Protein AF-A0A7X0AU80-F1 (afdb_monomer)

Structure (mmCIF, N/CA/C/O backbone):
data_AF-A0A7X0AU80-F1
#
_entry.id   AF-A0A7X0AU80-F1
#
loop_
_atom_site.group_PDB
_atom_site.id
_atom_site.type_symbol
_atom_site.label_atom_id
_atom_site.label_alt_id
_atom_site.label_comp_id
_atom_site.label_asym_id
_atom_site.label_entity_id
_atom_site.label_seq_id
_atom_site.pdbx_PDB_ins_code
_atom_site.Cartn_x
_atom_site.Cartn_y
_atom_site.Cartn_z
_atom_site.occupancy
_atom_site.B_iso_or_equiv
_atom_site.auth_seq_id
_atom_site.auth_comp_id
_atom_site.auth_asym_id
_atom_site.auth_atom_id
_atom_site.pdbx_PDB_model_num
ATOM 1 N N . MET A 1 1 ? 2.856 -14.830 -12.569 1.00 40.66 1 MET A N 1
ATOM 2 C CA . MET A 1 1 ? 1.470 -15.160 -12.184 1.00 40.66 1 MET A CA 1
ATOM 3 C C . MET A 1 1 ? 1.274 -14.536 -10.814 1.00 40.66 1 MET A C 1
ATOM 5 O O . MET A 1 1 ? 2.028 -14.898 -9.926 1.00 40.66 1 MET A O 1
ATOM 9 N N . LEU A 1 2 ? 0.437 -13.501 -10.661 1.00 49.84 2 LEU A N 1
ATOM 10 C CA . LEU A 1 2 ? 0.137 -12.968 -9.326 1.00 49.84 2 LEU A CA 1
ATOM 11 C C . LEU A 1 2 ? -0.757 -13.994 -8.636 1.00 49.84 2 LEU A C 1
ATOM 13 O O . LEU A 1 2 ? -1.967 -14.007 -8.844 1.00 49.84 2 LEU A O 1
ATOM 17 N N . GLU A 1 3 ? -0.136 -14.906 -7.902 1.00 53.38 3 GLU A N 1
ATOM 18 C CA . GLU A 1 3 ? -0.840 -15.840 -7.036 1.00 53.38 3 GLU A CA 1
ATOM 19 C C . GLU A 1 3 ? -1.549 -14.979 -5.970 1.00 53.38 3 GLU A C 1
ATOM 21 O O . GLU A 1 3 ? -0.922 -14.202 -5.241 1.00 53.38 3 GLU A O 1
ATOM 26 N N . GLU A 1 4 ? -2.882 -14.987 -6.056 1.00 62.62 4 GLU A N 1
ATOM 27 C CA . GLU A 1 4 ? -3.864 -14.294 -5.211 1.00 62.62 4 GLU A CA 1
ATOM 28 C C . GLU A 1 4 ? -3.724 -12.754 -5.132 1.00 62.62 4 GLU A C 1
ATOM 30 O O . GLU A 1 4 ? -3.042 -12.214 -4.257 1.00 62.62 4 GLU A O 1
ATOM 35 N N . PRO A 1 5 ? -4.403 -11.988 -6.013 1.00 61.41 5 PRO A N 1
ATOM 36 C CA . PRO A 1 5 ? -4.473 -10.526 -5.890 1.00 61.41 5 PRO A CA 1
ATOM 37 C C . PRO A 1 5 ? -5.224 -10.059 -4.629 1.00 61.41 5 PRO A C 1
ATOM 39 O O . PRO A 1 5 ? -4.992 -8.942 -4.169 1.00 61.41 5 PRO A O 1
ATOM 42 N N . ASP A 1 6 ? -6.073 -10.924 -4.061 1.00 67.00 6 ASP A N 1
ATOM 43 C CA . ASP A 1 6 ? -6.813 -10.681 -2.815 1.00 67.00 6 ASP A CA 1
ATOM 44 C C . ASP A 1 6 ? -5.998 -11.032 -1.551 1.00 67.00 6 ASP A C 1
ATOM 46 O O . ASP A 1 6 ? -6.445 -10.808 -0.431 1.00 67.00 6 ASP A O 1
ATOM 50 N N . ALA A 1 7 ? -4.780 -11.564 -1.690 1.00 82.81 7 ALA A N 1
ATOM 51 C CA . ALA A 1 7 ? -3.947 -11.843 -0.529 1.00 82.81 7 ALA A CA 1
ATOM 52 C C . ALA A 1 7 ? -3.355 -10.548 0.046 1.00 82.81 7 ALA A C 1
ATOM 54 O O . ALA A 1 7 ? -2.725 -9.755 -0.663 1.00 82.81 7 ALA A O 1
ATOM 55 N N . TRP A 1 8 ? -3.506 -10.374 1.358 1.00 89.44 8 TRP A N 1
ATOM 56 C CA . TRP A 1 8 ? -2.798 -9.348 2.114 1.00 89.44 8 TRP A CA 1
ATOM 57 C C . TRP A 1 8 ? -1.287 -9.571 2.033 1.00 89.44 8 TRP A C 1
ATOM 59 O O . TRP A 1 8 ? -0.798 -10.664 2.312 1.00 89.44 8 TRP A O 1
ATOM 69 N N . ARG A 1 9 ? -0.538 -8.521 1.687 1.00 90.69 9 ARG A N 1
ATOM 70 C CA . ARG A 1 9 ? 0.931 -8.538 1.650 1.00 90.69 9 ARG A CA 1
ATOM 71 C C . ARG A 1 9 ? 1.512 -7.392 2.457 1.00 90.69 9 ARG A C 1
ATOM 73 O O . ARG A 1 9 ? 1.037 -6.258 2.372 1.00 90.69 9 ARG A O 1
ATOM 80 N N . HIS A 1 10 ? 2.566 -7.653 3.227 1.00 91.25 10 HIS A N 1
ATOM 81 C CA . HIS A 1 10 ? 3.221 -6.591 3.992 1.00 91.25 10 HIS A CA 1
ATOM 82 C C . HIS A 1 10 ? 4.082 -5.714 3.084 1.00 91.25 10 HIS A C 1
ATOM 84 O O . HIS A 1 10 ? 4.723 -6.190 2.147 1.00 91.25 10 HIS A O 1
ATOM 90 N N . GLY A 1 11 ? 4.172 -4.418 3.397 1.00 88.75 11 GLY A N 1
ATOM 91 C CA . GLY A 1 11 ? 4.939 -3.464 2.582 1.00 88.75 11 GLY A CA 1
ATOM 92 C C . GLY A 1 11 ? 6.405 -3.866 2.354 1.00 88.75 11 GLY A C 1
ATOM 93 O O . GLY A 1 11 ? 6.944 -3.643 1.273 1.00 88.75 11 GLY A O 1
ATOM 94 N N . TYR A 1 12 ? 7.047 -4.527 3.326 1.00 87.31 12 TYR A N 1
ATOM 95 C CA . TYR A 1 12 ? 8.423 -5.011 3.163 1.00 87.31 12 TYR A CA 1
ATOM 96 C C . TYR A 1 12 ? 8.534 -6.171 2.163 1.00 87.31 12 TYR A C 1
ATOM 98 O O . TYR A 1 12 ? 9.550 -6.285 1.482 1.00 87.31 12 TYR A O 1
ATOM 106 N N . GLU A 1 13 ? 7.516 -7.028 2.066 1.00 88.12 13 GLU A N 1
ATOM 107 C CA . GLU A 1 13 ? 7.475 -8.111 1.081 1.00 88.12 13 GLU A CA 1
ATOM 108 C C . GLU A 1 13 ? 7.297 -7.526 -0.310 1.00 88.12 13 GLU A C 1
ATOM 110 O O . GLU A 1 13 ? 8.015 -7.907 -1.226 1.00 88.12 13 GLU A O 1
ATOM 115 N N . LEU A 1 14 ? 6.429 -6.520 -0.444 1.00 88.06 14 LEU A N 1
ATOM 116 C CA . LEU A 1 14 ? 6.243 -5.788 -1.693 1.00 88.06 14 LEU A CA 1
ATOM 117 C C . LEU A 1 14 ? 7.539 -5.105 -2.156 1.00 88.06 14 LEU A C 1
ATOM 119 O O . LEU A 1 14 ? 7.846 -5.156 -3.340 1.00 88.06 14 LEU A O 1
ATOM 123 N N . VAL A 1 15 ? 8.345 -4.542 -1.244 1.00 87.62 15 VAL A N 1
ATOM 124 C CA . VAL A 1 15 ? 9.689 -4.0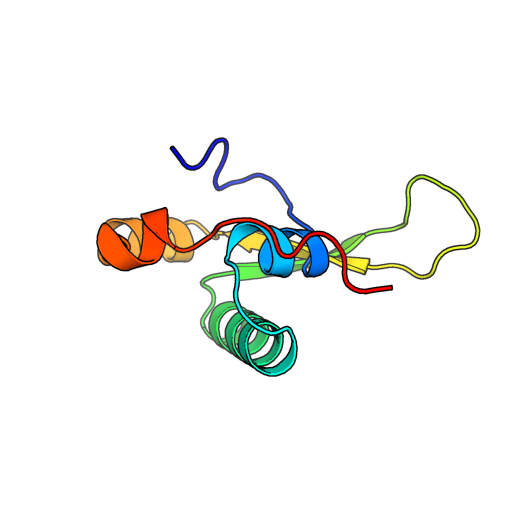17 -1.577 1.00 87.62 15 VAL A CA 1
ATOM 125 C C . VAL A 1 15 ? 10.564 -5.115 -2.176 1.00 87.62 15 VAL A C 1
ATOM 127 O O . VAL A 1 15 ? 11.199 -4.899 -3.207 1.00 87.62 15 VAL A O 1
ATOM 130 N N . ARG A 1 16 ? 10.599 -6.294 -1.541 1.00 85.12 16 ARG A N 1
ATOM 131 C CA . ARG A 1 16 ? 11.424 -7.415 -2.011 1.00 85.12 16 ARG A CA 1
ATOM 132 C C . ARG A 1 16 ? 10.941 -7.967 -3.349 1.00 85.12 16 ARG A C 1
ATOM 134 O O . ARG A 1 16 ? 11.769 -8.227 -4.210 1.00 85.12 16 ARG A O 1
ATOM 141 N N . LEU A 1 17 ? 9.628 -8.117 -3.514 1.00 84.25 17 LEU A N 1
ATOM 142 C CA . LEU A 1 17 ? 9.002 -8.665 -4.718 1.00 84.25 17 LEU A CA 1
ATOM 143 C C . LEU A 1 17 ? 9.081 -7.709 -5.907 1.00 84.25 17 LEU A C 1
ATOM 145 O O . LEU A 1 17 ? 9.254 -8.160 -7.029 1.00 84.25 17 LEU A O 1
ATOM 149 N N . ALA A 1 18 ? 8.944 -6.402 -5.680 1.00 83.31 18 ALA A N 1
ATOM 150 C CA . ALA A 1 18 ? 8.969 -5.411 -6.751 1.00 83.31 18 ALA A CA 1
ATOM 151 C C . ALA A 1 18 ? 10.390 -4.950 -7.118 1.00 83.31 18 ALA A C 1
ATOM 153 O O . ALA A 1 18 ? 10.560 -4.259 -8.119 1.00 83.31 18 ALA A O 1
ATOM 154 N N . GLY A 1 19 ? 11.408 -5.270 -6.310 1.00 83.94 19 GLY A N 1
ATOM 155 C CA . GLY A 1 19 ? 12.796 -4.861 -6.564 1.00 83.94 19 GLY A CA 1
ATOM 156 C C . GLY A 1 19 ? 13.026 -3.342 -6.524 1.00 83.94 19 GLY A C 1
ATOM 157 O O . GLY A 1 19 ? 14.054 -2.853 -6.990 1.00 83.94 19 GLY A O 1
ATOM 158 N N . VAL A 1 20 ? 12.082 -2.570 -5.975 1.00 84.19 20 VAL A N 1
ATOM 159 C CA . VAL A 1 20 ? 12.163 -1.104 -5.890 1.00 84.19 20 VAL A CA 1
ATOM 160 C C . VAL A 1 20 ? 12.565 -0.649 -4.493 1.00 84.19 20 VAL A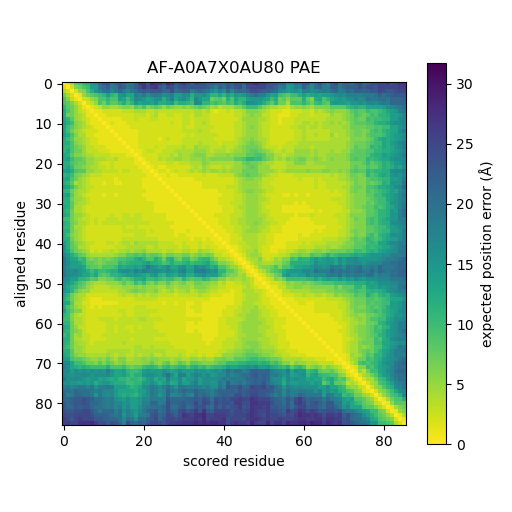 C 1
ATOM 162 O O . VAL A 1 20 ? 12.254 -1.283 -3.489 1.00 84.19 20 VAL A O 1
ATOM 165 N N . LYS A 1 21 ? 13.235 0.503 -4.402 1.00 86.75 21 LYS A N 1
ATOM 166 C CA . LYS A 1 21 ? 13.629 1.082 -3.111 1.00 86.75 21 LYS A CA 1
ATOM 167 C C . LYS A 1 21 ? 12.399 1.423 -2.268 1.00 86.75 21 LYS A C 1
ATOM 169 O O . LYS A 1 21 ? 11.409 1.948 -2.778 1.00 86.75 21 LYS A O 1
ATOM 174 N N . SER A 1 22 ? 12.508 1.237 -0.954 1.00 85.88 22 SER A N 1
ATOM 175 C CA . SER A 1 22 ? 11.462 1.592 0.017 1.00 85.88 22 SER A CA 1
ATOM 176 C C . SER A 1 22 ? 10.988 3.045 -0.119 1.00 85.88 22 SER A C 1
ATOM 178 O O . SER A 1 22 ? 9.787 3.298 -0.131 1.00 85.88 22 SER A O 1
ATOM 180 N N . GLY A 1 23 ? 11.918 3.990 -0.306 1.00 90.19 23 GLY A N 1
ATOM 181 C CA . GLY A 1 23 ? 11.614 5.412 -0.510 1.00 90.19 23 GLY A CA 1
ATOM 182 C C . GLY A 1 23 ? 10.802 5.720 -1.775 1.00 90.19 23 GLY A C 1
ATOM 183 O O . GLY A 1 23 ? 10.235 6.801 -1.880 1.00 90.19 23 GLY A O 1
ATOM 184 N N . THR A 1 24 ? 10.714 4.778 -2.715 1.00 90.44 24 THR A N 1
ATOM 185 C CA . THR A 1 24 ? 9.849 4.864 -3.898 1.00 90.44 24 THR A CA 1
ATOM 186 C C . THR A 1 24 ? 8.553 4.091 -3.684 1.00 90.44 24 THR A C 1
ATOM 188 O O . THR A 1 24 ? 7.484 4.600 -4.008 1.00 90.44 24 THR A O 1
ATOM 191 N N . LEU A 1 25 ? 8.629 2.890 -3.103 1.00 92.31 25 LEU A N 1
ATOM 192 C CA . LEU A 1 25 ? 7.460 2.034 -2.929 1.00 92.31 25 LEU A CA 1
ATOM 193 C C . LEU A 1 25 ? 6.425 2.645 -1.981 1.00 92.31 25 LEU A C 1
ATOM 195 O O . LEU A 1 25 ? 5.255 2.727 -2.337 1.00 92.31 25 LEU A O 1
ATOM 199 N N . TYR A 1 26 ? 6.826 3.086 -0.787 1.00 92.44 26 TYR A N 1
ATOM 200 C CA . TYR A 1 26 ? 5.855 3.532 0.218 1.00 92.44 26 TYR A CA 1
ATOM 201 C C . TYR A 1 26 ? 5.036 4.753 -0.232 1.00 92.44 26 TYR A C 1
ATOM 203 O O . TYR A 1 26 ? 3.814 4.713 -0.094 1.00 92.44 26 TYR A O 1
ATOM 211 N N . PRO A 1 27 ? 5.628 5.796 -0.851 1.00 94.56 27 PRO A N 1
ATOM 212 C CA . PRO A 1 27 ? 4.839 6.878 -1.437 1.00 94.56 27 PRO A CA 1
ATOM 213 C C . PRO A 1 27 ? 3.872 6.419 -2.535 1.00 94.56 27 PRO A C 1
ATOM 215 O O . PRO A 1 27 ? 2.813 7.021 -2.690 1.00 94.56 27 PRO A O 1
ATOM 218 N N . LEU A 1 28 ? 4.211 5.378 -3.303 1.00 92.94 28 LEU A N 1
ATOM 219 C CA . LEU A 1 28 ? 3.306 4.815 -4.308 1.00 92.94 28 LEU A CA 1
ATOM 220 C C . LEU A 1 28 ? 2.144 4.058 -3.662 1.00 92.94 28 LEU A C 1
ATOM 222 O O . LEU A 1 28 ? 1.007 4.278 -4.065 1.00 92.94 28 LEU A O 1
ATOM 226 N N . LEU A 1 29 ? 2.405 3.241 -2.637 1.00 93.81 29 LEU A N 1
ATOM 227 C CA . LEU A 1 29 ? 1.356 2.532 -1.894 1.00 93.81 29 LEU A CA 1
ATOM 228 C C . LEU A 1 29 ? 0.341 3.513 -1.294 1.00 93.81 29 LEU A C 1
ATOM 230 O O . LEU A 1 29 ? -0.855 3.327 -1.481 1.00 93.81 29 LEU A O 1
ATOM 234 N N . ILE A 1 30 ? 0.816 4.605 -0.684 1.00 93.94 30 ILE A N 1
ATOM 235 C CA . ILE A 1 30 ? -0.043 5.670 -0.132 1.00 93.94 30 ILE A CA 1
ATOM 236 C C . ILE A 1 30 ? -0.910 6.314 -1.223 1.00 93.94 30 ILE A C 1
ATOM 238 O O . ILE A 1 30 ? -2.087 6.594 -1.013 1.00 93.94 30 ILE A O 1
ATOM 242 N N . ARG A 1 31 ? -0.346 6.570 -2.410 1.00 95.69 31 ARG A N 1
ATOM 243 C CA . ARG A 1 31 ? -1.102 7.162 -3.526 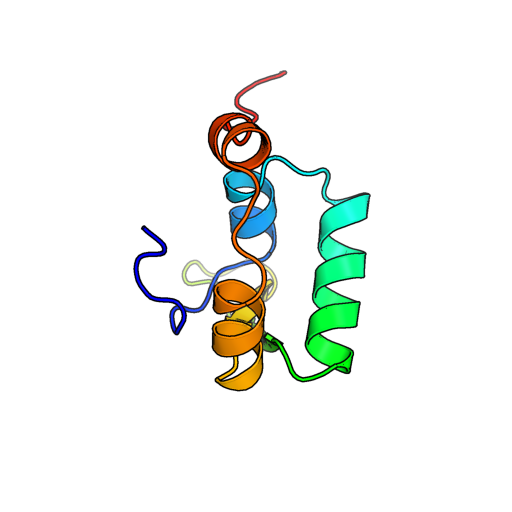1.00 95.69 31 ARG A CA 1
ATOM 244 C C . ARG A 1 31 ? -2.162 6.207 -4.063 1.00 95.69 31 ARG A C 1
ATOM 246 O O . ARG A 1 31 ? -3.275 6.645 -4.321 1.00 95.69 31 ARG A O 1
ATOM 253 N N . LEU A 1 32 ? -1.821 4.931 -4.230 1.00 95.00 32 LEU A N 1
ATOM 254 C CA . LEU A 1 32 ? -2.746 3.912 -4.723 1.00 95.00 32 LEU A CA 1
ATOM 255 C C . LEU A 1 32 ? -3.880 3.647 -3.726 1.00 95.00 32 LEU A C 1
ATOM 257 O O . LEU A 1 32 ? -5.028 3.512 -4.139 1.00 95.00 32 LEU A O 1
ATOM 261 N N . GLU A 1 33 ? -3.580 3.643 -2.427 1.00 95.94 33 GLU A N 1
ATOM 262 C CA . GLU A 1 33 ? -4.587 3.608 -1.361 1.00 95.94 33 GLU A CA 1
ATOM 263 C C . GLU A 1 33 ? -5.503 4.838 -1.431 1.00 95.94 33 GLU A C 1
ATOM 265 O O . GLU A 1 33 ? -6.720 4.700 -1.521 1.00 95.94 33 GLU A O 1
ATOM 270 N N . GLY A 1 34 ? -4.933 6.047 -1.497 1.00 96.62 34 GLY A N 1
ATOM 271 C CA . GLY A 1 34 ? -5.702 7.292 -1.606 1.00 96.62 34 GLY A CA 1
ATOM 272 C C . GLY A 1 34 ? -6.554 7.402 -2.879 1.00 96.62 34 GLY A C 1
ATOM 273 O O . GLY A 1 34 ? -7.497 8.189 -2.920 1.00 96.62 34 GLY A O 1
ATOM 274 N N . GLN A 1 35 ? -6.243 6.613 -3.910 1.00 97.12 35 GLN A N 1
ATOM 275 C CA . GLN A 1 35 ? -7.022 6.491 -5.146 1.00 97.12 35 GLN A CA 1
ATOM 276 C C . GLN A 1 35 ? -8.038 5.334 -5.119 1.00 97.12 35 GLN A C 1
ATOM 278 O O . GLN A 1 35 ? -8.784 5.166 -6.080 1.00 97.12 35 GLN A O 1
ATOM 283 N N . GLY A 1 36 ? -8.090 4.544 -4.043 1.00 96.25 36 GLY A N 1
ATOM 284 C CA . GLY A 1 36 ? -9.009 3.412 -3.899 1.00 96.25 36 GLY A CA 1
ATOM 285 C C . GLY A 1 36 ? -8.582 2.144 -4.646 1.00 96.25 36 GLY A C 1
ATOM 286 O O . GLY A 1 36 ? -9.393 1.234 -4.823 1.00 96.25 36 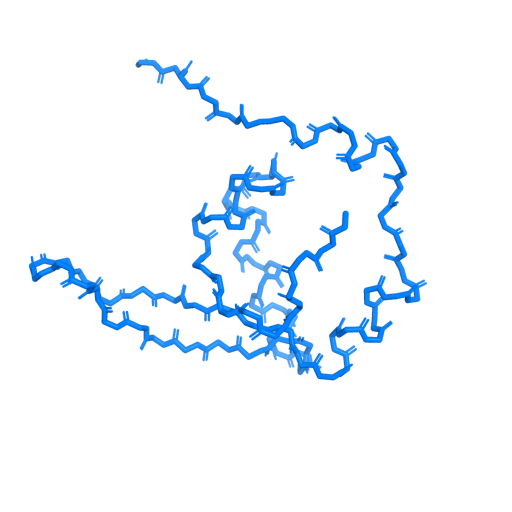GLY A O 1
ATOM 287 N N . TYR A 1 37 ? -7.326 2.056 -5.089 1.00 96.25 37 TYR A N 1
ATOM 288 C CA . TYR A 1 37 ? -6.774 0.862 -5.742 1.00 96.25 37 TYR A CA 1
ATOM 289 C C . TYR A 1 37 ? -6.194 -0.151 -4.749 1.00 96.25 37 TYR A C 1
ATOM 291 O O . TYR A 1 37 ? -6.070 -1.332 -5.072 1.00 96.25 37 TYR A O 1
ATOM 299 N N . LEU A 1 38 ? -5.854 0.298 -3.540 1.00 95.81 38 LEU A N 1
ATOM 300 C CA . LEU A 1 38 ? -5.396 -0.555 -2.449 1.00 95.81 38 LEU A CA 1
ATOM 301 C C . LEU A 1 38 ? -6.254 -0.351 -1.206 1.00 95.81 38 LEU A C 1
ATOM 303 O O . LEU A 1 38 ? -6.650 0.769 -0.893 1.00 95.81 38 LEU A O 1
ATOM 307 N N . GLU A 1 39 ? -6.460 -1.435 -0.474 1.00 95.12 39 GLU A N 1
ATOM 308 C CA . GLU A 1 39 ? -6.800 -1.391 0.943 1.00 95.12 39 GLU A CA 1
ATOM 309 C C . GLU A 1 39 ? -5.518 -1.503 1.762 1.00 95.12 39 GLU A C 1
ATOM 311 O O . GLU A 1 39 ? -4.594 -2.229 1.382 1.00 95.12 39 GLU A O 1
ATOM 316 N N . ALA A 1 40 ? -5.473 -0.794 2.888 1.00 93.88 40 ALA A N 1
ATOM 317 C CA . ALA A 1 40 ? -4.380 -0.858 3.842 1.00 93.88 40 ALA A CA 1
ATOM 318 C C . ALA A 1 40 ? -4.926 -1.118 5.248 1.00 93.88 40 ALA A C 1
ATOM 320 O O . ALA A 1 40 ? -5.861 -0.454 5.694 1.00 93.88 40 ALA A O 1
ATOM 321 N N . GLU A 1 41 ? -4.315 -2.053 5.972 1.00 93.62 41 GLU A N 1
ATOM 322 C CA . GLU A 1 41 ? -4.671 -2.325 7.364 1.00 93.62 41 GLU A CA 1
ATOM 323 C C . GLU A 1 41 ? -3.436 -2.573 8.228 1.00 93.62 41 GLU A C 1
ATOM 325 O O . GLU A 1 41 ? -2.397 -3.043 7.759 1.00 93.62 41 GLU A O 1
ATOM 330 N N . TRP A 1 42 ? -3.549 -2.267 9.519 1.00 91.81 42 TRP A N 1
ATOM 331 C CA . TRP A 1 42 ? -2.535 -2.638 10.497 1.00 91.81 42 TRP A CA 1
ATOM 332 C C . TRP A 1 42 ? -2.775 -4.070 10.968 1.00 91.81 42 TRP A C 1
ATOM 334 O O . TRP A 1 42 ? -3.736 -4.337 11.686 1.00 91.81 42 TRP A O 1
ATOM 344 N N . GLN A 1 43 ? -1.868 -4.979 10.624 1.00 90.44 43 GLN A N 1
ATOM 345 C CA . GLN A 1 43 ? -1.894 -6.358 11.099 1.00 90.44 43 GLN A CA 1
ATOM 346 C C . GLN A 1 43 ? -0.972 -6.537 12.303 1.00 90.44 43 GLN A C 1
ATOM 348 O O . GLN A 1 43 ? 0.168 -6.057 12.326 1.00 90.44 43 GLN A O 1
ATOM 353 N N . GLN A 1 44 ? -1.471 -7.251 13.312 1.00 87.31 44 GLN A N 1
ATOM 354 C CA . GLN A 1 44 ? -0.658 -7.684 14.443 1.00 87.31 44 GLN A CA 1
ATOM 355 C C . GLN A 1 44 ? 0.345 -8.748 13.974 1.00 87.31 44 GLN A C 1
ATOM 357 O O . GLN A 1 44 ? -0.003 -9.607 13.162 1.00 87.31 44 GLN A O 1
ATOM 362 N N . PRO A 1 45 ? 1.589 -8.721 14.466 1.00 79.75 45 PRO A N 1
ATOM 363 C CA . PRO A 1 45 ? 2.550 -9.761 14.147 1.00 79.75 45 PRO A CA 1
ATOM 364 C C . PRO A 1 45 ? 2.148 -11.086 14.801 1.00 79.75 45 PRO A C 1
ATOM 366 O O . PRO A 1 45 ? 1.666 -11.117 15.930 1.00 79.75 45 PRO A O 1
ATOM 369 N N . VAL A 1 46 ? 2.396 -12.187 14.088 1.00 76.00 46 VAL A N 1
ATOM 370 C CA . VAL A 1 46 ? 2.140 -13.550 14.584 1.00 76.00 46 VAL A CA 1
ATOM 371 C C . VAL A 1 46 ? 3.032 -13.874 15.789 1.00 76.00 46 VAL A C 1
ATOM 373 O O . VAL A 1 46 ? 2.590 -14.503 16.745 1.00 76.00 46 VAL A O 1
ATOM 376 N N . GLU A 1 47 ? 4.281 -13.399 15.773 1.00 74.88 47 GLU A N 1
ATOM 377 C CA . GLU A 1 47 ? 5.191 -13.466 16.918 1.00 74.88 47 GLU A CA 1
ATOM 378 C C . GLU A 1 47 ? 5.080 -12.197 17.772 1.00 74.88 47 GLU A C 1
ATOM 380 O O . GLU A 1 47 ? 5.282 -11.075 17.292 1.00 74.88 47 GLU A O 1
ATOM 385 N N . GLY A 1 48 ? 4.785 -12.383 19.060 1.00 78.12 48 GLY A N 1
ATOM 386 C CA . GLY A 1 48 ? 4.670 -11.297 20.028 1.00 78.12 48 GLY A CA 1
ATOM 387 C C . GLY A 1 48 ? 5.951 -10.465 20.157 1.00 78.12 48 GLY A C 1
ATOM 388 O O . GLY A 1 48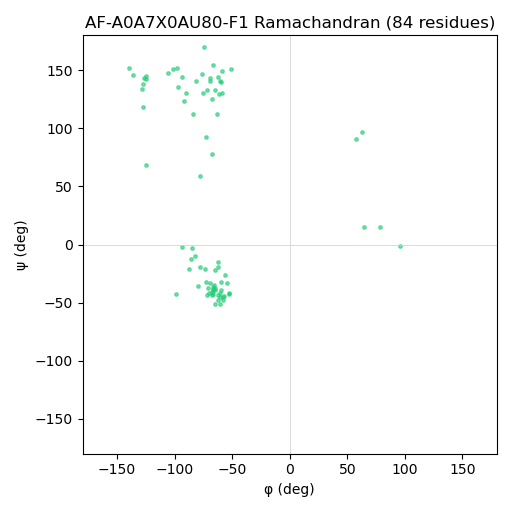 ? 7.066 -10.959 20.000 1.00 78.12 48 GLY A O 1
ATOM 389 N N . GLY A 1 49 ? 5.787 -9.176 20.465 1.00 78.00 49 GLY A N 1
ATOM 390 C CA . GLY A 1 49 ? 6.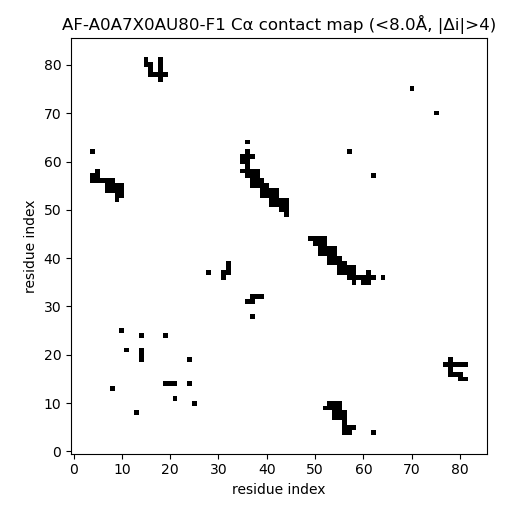896 -8.252 20.736 1.00 78.00 49 GLY A CA 1
ATOM 391 C C . GLY A 1 49 ? 7.358 -7.410 19.545 1.00 78.00 49 GLY A C 1
ATOM 392 O O . GLY A 1 49 ? 8.240 -6.568 19.703 1.00 78.00 49 GLY A O 1
ATOM 393 N N . ARG A 1 50 ? 6.758 -7.578 18.363 1.00 80.19 50 ARG A N 1
ATOM 394 C CA . ARG A 1 50 ? 6.969 -6.672 17.224 1.00 80.19 50 ARG A CA 1
ATOM 395 C C . ARG A 1 50 ? 5.833 -5.640 17.143 1.00 80.19 50 ARG A C 1
ATOM 397 O O . ARG A 1 50 ? 4.722 -5.930 17.581 1.00 80.19 50 ARG A O 1
ATOM 404 N N . PRO A 1 51 ? 6.081 -4.435 16.604 1.00 83.44 51 PRO A N 1
ATOM 405 C CA . PRO A 1 51 ? 5.002 -3.496 16.330 1.00 83.44 51 PRO A CA 1
ATOM 406 C C . PRO A 1 51 ? 4.085 -4.032 15.213 1.00 83.44 51 PRO A C 1
ATOM 408 O O . PRO A 1 51 ? 4.561 -4.797 14.359 1.00 83.44 51 PRO A O 1
ATOM 411 N N . PRO A 1 52 ? 2.806 -3.608 15.184 1.00 86.31 52 PRO A N 1
ATOM 412 C CA . PRO A 1 52 ? 1.912 -3.836 14.053 1.00 86.31 52 PRO A CA 1
ATOM 413 C C . PRO A 1 52 ? 2.543 -3.391 12.732 1.00 86.31 52 PRO A C 1
ATOM 415 O O . PRO A 1 52 ? 3.370 -2.475 12.699 1.00 86.31 52 PRO A O 1
ATOM 418 N N . ARG A 1 53 ? 2.158 -4.038 11.631 1.00 89.12 53 ARG A N 1
ATOM 419 C CA . ARG A 1 53 ? 2.684 -3.752 10.289 1.00 89.12 53 ARG A CA 1
ATOM 420 C C . ARG A 1 53 ? 1.549 -3.451 9.329 1.00 89.12 53 ARG A C 1
ATOM 422 O O . ARG A 1 53 ? 0.513 -4.100 9.389 1.00 89.12 53 ARG A O 1
ATOM 429 N N . HIS A 1 54 ? 1.773 -2.504 8.423 1.00 91.38 54 HIS A N 1
ATOM 430 C CA . HIS A 1 54 ? 0.850 -2.282 7.318 1.00 91.38 54 HIS A CA 1
ATOM 431 C C . HIS A 1 54 ? 0.869 -3.472 6.355 1.00 91.38 54 HIS A C 1
ATOM 433 O O . HIS A 1 54 ? 1.924 -3.848 5.824 1.00 91.38 54 HIS A O 1
ATOM 439 N N . ALA A 1 55 ? -0.315 -4.017 6.121 1.00 92.69 55 ALA A N 1
ATOM 440 C CA . ALA A 1 55 ? -0.620 -4.935 5.045 1.00 92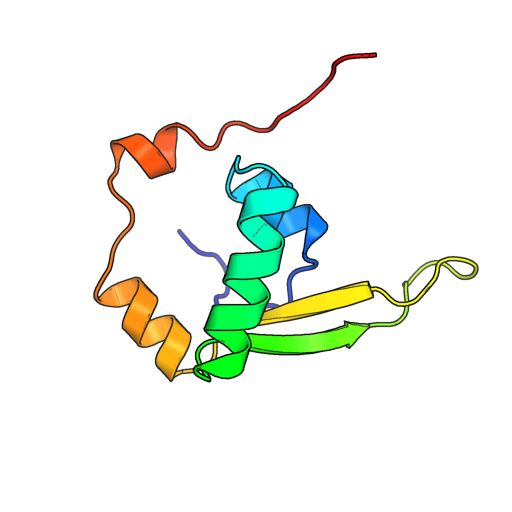.69 55 ALA A CA 1
ATOM 441 C C . ALA A 1 55 ? -1.427 -4.207 3.973 1.00 92.69 55 ALA A C 1
ATOM 443 O O . ALA A 1 55 ? -2.203 -3.305 4.285 1.00 92.69 55 ALA A O 1
ATOM 444 N N . TYR A 1 56 ? -1.228 -4.611 2.723 1.00 93.81 56 TYR A N 1
ATOM 445 C CA . TYR A 1 56 ? -1.907 -4.055 1.564 1.00 93.81 56 TYR A CA 1
ATOM 446 C C . TYR A 1 56 ? -2.558 -5.167 0.751 1.00 93.81 56 TYR A C 1
ATOM 448 O O . TYR A 1 56 ? -1.979 -6.247 0.600 1.00 93.81 56 TYR A O 1
ATOM 456 N N . ARG A 1 57 ? -3.729 -4.875 0.191 1.00 93.56 57 ARG A N 1
ATOM 457 C CA . ARG A 1 57 ? -4.468 -5.754 -0.720 1.00 93.56 57 ARG A CA 1
ATOM 458 C C . ARG A 1 57 ? -5.007 -4.945 -1.896 1.00 93.56 57 ARG A C 1
ATOM 460 O O . ARG A 1 57 ? -5.360 -3.781 -1.721 1.00 93.56 57 ARG A O 1
ATOM 467 N N . LEU A 1 58 ? -5.065 -5.540 -3.089 1.00 93.75 58 LEU A N 1
ATOM 468 C CA . LEU A 1 58 ? -5.707 -4.895 -4.237 1.00 93.75 58 LEU A CA 1
ATOM 469 C C . LEU A 1 58 ? -7.224 -4.874 -4.054 1.00 93.75 58 LEU A C 1
ATOM 471 O O . LEU A 1 58 ? -7.835 -5.898 -3.767 1.00 93.75 58 LEU A O 1
ATOM 475 N N . THR A 1 59 ? -7.839 -3.719 -4.298 1.00 94.12 59 THR A N 1
ATOM 476 C CA . THR A 1 59 ? -9.292 -3.652 -4.488 1.00 94.12 59 THR A CA 1
ATOM 477 C C . THR A 1 59 ? -9.666 -4.212 -5.857 1.00 94.12 59 THR A C 1
ATOM 479 O O . THR A 1 59 ? -8.814 -4.373 -6.731 1.00 94.12 59 THR A O 1
ATOM 482 N N . VAL A 1 60 ? -10.961 -4.415 -6.110 1.00 94.19 60 VAL A N 1
ATOM 483 C CA . VAL A 1 60 ? -11.461 -4.758 -7.455 1.00 94.19 60 VAL A CA 1
ATOM 484 C C . VAL A 1 60 ? -10.977 -3.750 -8.509 1.00 94.19 60 VAL A C 1
ATOM 486 O O . VAL A 1 60 ? -10.540 -4.144 -9.589 1.00 94.19 60 VAL A O 1
ATOM 489 N N . ALA A 1 61 ? -10.985 -2.453 -8.181 1.00 94.38 61 ALA A N 1
ATOM 490 C CA . ALA A 1 61 ? -10.473 -1.411 -9.068 1.00 94.38 61 ALA A CA 1
ATOM 491 C C . ALA A 1 61 ? -8.952 -1.518 -9.266 1.00 94.38 61 ALA A C 1
ATOM 493 O O . ALA A 1 61 ? -8.464 -1.326 -10.376 1.00 94.38 61 ALA A O 1
ATOM 494 N N . GLY A 1 62 ? -8.201 -1.854 -8.212 1.00 94.25 62 GLY A N 1
ATOM 495 C CA . GLY A 1 62 ? -6.757 -2.080 -8.297 1.00 94.25 62 GLY A CA 1
ATOM 496 C C . GLY A 1 62 ? -6.392 -3.286 -9.161 1.00 94.25 62 GLY A C 1
ATOM 497 O O . GLY A 1 62 ? -5.443 -3.219 -9.940 1.00 94.25 62 GLY A O 1
ATOM 498 N N . VAL A 1 63 ? -7.171 -4.368 -9.075 1.00 93.00 63 VAL A N 1
ATOM 499 C CA . VAL A 1 63 ? -7.023 -5.542 -9.946 1.00 93.00 63 VAL A CA 1
ATOM 500 C C . VAL A 1 63 ? -7.263 -5.160 -11.404 1.00 93.00 63 VAL A C 1
ATOM 502 O O . VAL A 1 63 ? -6.435 -5.480 -12.255 1.00 93.00 63 VAL A O 1
ATOM 505 N N . GLN A 1 64 ? -8.341 -4.425 -11.695 1.00 93.75 64 GLN A N 1
ATOM 506 C CA . GLN A 1 64 ? -8.624 -3.957 -13.054 1.00 93.75 64 GLN A CA 1
ATOM 507 C C . GLN A 1 64 ? -7.500 -3.058 -13.589 1.00 93.75 64 GLN A C 1
ATOM 509 O O . GLN A 1 64 ? -7.011 -3.284 -14.693 1.00 93.75 64 GLN A O 1
ATOM 514 N N . LEU A 1 65 ? -7.015 -2.110 -12.779 1.00 93.38 65 LEU A N 1
ATOM 515 C CA . LEU A 1 65 ? -5.897 -1.242 -13.148 1.00 93.38 65 LEU A CA 1
ATOM 516 C C . LEU A 1 65 ? -4.642 -2.051 -13.511 1.00 93.38 65 LEU A C 1
ATOM 518 O O . LEU A 1 65 ? -3.988 -1.745 -14.506 1.00 93.38 65 LEU A O 1
ATOM 522 N N . ALA A 1 66 ? -4.309 -3.081 -12.729 1.00 90.62 66 ALA A N 1
ATOM 523 C CA . ALA A 1 66 ? -3.163 -3.947 -12.998 1.00 90.62 66 ALA A CA 1
ATOM 524 C C . ALA A 1 66 ? -3.335 -4.771 -14.287 1.00 90.62 66 ALA A C 1
ATOM 526 O O . ALA A 1 66 ? -2.361 -4.993 -15.004 1.00 90.62 66 ALA A O 1
ATOM 527 N N . HIS A 1 67 ? -4.560 -5.202 -14.603 1.00 90.88 67 HIS A N 1
ATOM 528 C CA . HIS A 1 67 ? -4.861 -5.872 -15.871 1.00 90.88 67 HIS A CA 1
ATOM 529 C C . HIS A 1 67 ? -4.725 -4.938 -17.076 1.00 90.88 67 HIS A C 1
ATOM 531 O O . HIS A 1 67 ? -4.179 -5.352 -18.098 1.00 90.88 67 HIS A O 1
ATOM 537 N N . ASP A 1 68 ? -5.177 -3.691 -16.946 1.00 93.50 68 ASP A N 1
ATOM 538 C CA . ASP A 1 68 ? -5.098 -2.687 -18.012 1.00 93.50 68 ASP A CA 1
ATOM 539 C C . ASP A 1 68 ? -3.664 -2.165 -18.215 1.00 93.50 68 ASP A C 1
ATOM 541 O O . ASP A 1 68 ? -3.327 -1.654 -19.283 1.00 93.50 68 ASP A O 1
ATOM 545 N N . ASN A 1 69 ? -2.807 -2.308 -17.197 1.00 90.25 69 ASN A N 1
ATOM 546 C CA . ASN A 1 69 ? -1.418 -1.852 -17.188 1.00 90.25 69 ASN A CA 1
ATOM 547 C C . ASN A 1 69 ? -0.479 -3.020 -16.856 1.00 90.25 69 ASN A C 1
ATOM 549 O O . ASN A 1 69 ? 0.121 -3.043 -15.773 1.00 90.25 69 ASN A O 1
ATOM 553 N N . PRO A 1 70 ? -0.343 -4.008 -17.758 1.00 85.88 70 PRO A N 1
ATOM 554 C CA . PRO A 1 70 ? 0.569 -5.111 -17.525 1.00 85.88 70 PRO A CA 1
ATOM 555 C C . PRO A 1 70 ? 2.000 -4.571 -17.366 1.00 85.88 70 PRO A C 1
ATOM 557 O O . PRO A 1 70 ? 2.399 -3.659 -18.099 1.00 85.88 70 PRO A O 1
ATOM 560 N N . PRO A 1 71 ? 2.791 -5.112 -16.423 1.00 75.75 71 PRO A N 1
ATOM 561 C CA . PRO A 1 71 ? 4.178 -4.705 -16.279 1.00 75.75 71 PRO A CA 1
ATOM 562 C C . PRO A 1 71 ? 4.935 -5.010 -17.571 1.00 75.75 71 PRO A C 1
ATOM 564 O O . PRO A 1 71 ? 4.737 -6.063 -18.182 1.00 75.75 71 PRO A O 1
ATOM 567 N N . ASP A 1 72 ? 5.834 -4.109 -17.964 1.00 77.94 72 ASP A N 1
ATOM 568 C CA . ASP A 1 72 ? 6.719 -4.376 -19.091 1.00 77.94 72 ASP A CA 1
ATOM 569 C C . ASP A 1 72 ? 7.542 -5.644 -18.786 1.00 77.94 72 ASP A C 1
ATOM 571 O O . ASP A 1 72 ? 8.113 -5.743 -17.688 1.00 77.94 72 ASP A O 1
ATOM 575 N N . PRO A 1 73 ? 7.616 -6.628 -19.702 1.00 64.19 73 PRO A N 1
ATOM 576 C CA . PRO A 1 73 ? 8.329 -7.881 -19.461 1.00 64.19 73 PRO A CA 1
ATOM 577 C C . PRO A 1 73 ? 9.800 -7.671 -19.072 1.00 64.19 73 PRO A C 1
ATOM 579 O O . PRO A 1 73 ? 10.347 -8.489 -18.331 1.00 64.19 73 PRO A O 1
ATOM 582 N N . VAL A 1 74 ? 10.430 -6.559 -19.479 1.00 61.66 74 VAL A N 1
ATOM 583 C CA . VAL A 1 74 ? 11.801 -6.221 -19.059 1.00 61.66 74 VAL A CA 1
ATOM 584 C C . VAL A 1 74 ? 11.878 -5.770 -17.594 1.00 61.66 74 VAL A C 1
ATOM 586 O O . VAL A 1 74 ? 12.854 -6.053 -16.904 1.00 61.66 74 VAL A O 1
ATOM 589 N N . THR A 1 75 ? 10.831 -5.108 -17.092 1.00 62.38 75 THR A N 1
ATOM 590 C CA . THR A 1 75 ? 10.733 -4.644 -15.698 1.00 62.38 75 THR A CA 1
ATOM 591 C C . THR A 1 75 ? 10.326 -5.789 -14.770 1.00 62.38 75 THR A C 1
ATOM 593 O O . THR A 1 75 ? 10.847 -5.894 -13.663 1.00 62.38 75 THR A O 1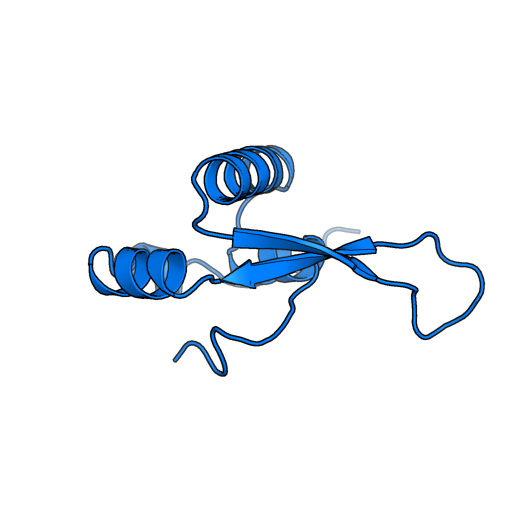
ATOM 596 N N . ALA A 1 76 ? 9.464 -6.699 -15.238 1.00 57.06 76 ALA A N 1
ATOM 597 C CA . ALA A 1 76 ? 9.059 -7.888 -14.489 1.00 57.06 76 ALA A CA 1
ATOM 598 C C . ALA A 1 76 ? 10.214 -8.888 -14.281 1.00 57.06 76 ALA A C 1
ATOM 600 O O . ALA A 1 76 ? 10.313 -9.491 -13.216 1.00 57.06 76 ALA A O 1
ATOM 601 N N . ALA A 1 77 ? 11.106 -9.040 -15.268 1.00 52.59 77 ALA A N 1
ATOM 602 C CA . ALA A 1 77 ? 12.286 -9.906 -15.166 1.00 52.59 77 ALA A CA 1
ATOM 603 C C . ALA A 1 77 ? 13.436 -9.287 -14.345 1.00 52.59 77 ALA A C 1
ATOM 605 O O . ALA A 1 77 ? 14.315 -10.005 -13.879 1.00 52.59 77 ALA A O 1
ATOM 606 N N . GLY A 1 78 ? 13.441 -7.962 -14.156 1.00 49.22 78 GLY A N 1
ATOM 607 C CA . GLY A 1 78 ? 14.453 -7.242 -13.374 1.00 49.22 78 GLY A CA 1
ATOM 608 C C . GLY A 1 78 ? 14.217 -7.250 -11.860 1.00 49.22 78 GLY A C 1
ATOM 609 O O . GLY A 1 78 ? 15.110 -6.861 -11.107 1.00 49.22 78 GLY A O 1
ATOM 610 N N . ALA A 1 79 ? 13.052 -7.711 -11.398 1.00 54.75 79 ALA A N 1
ATOM 611 C CA . ALA A 1 79 ? 12.730 -7.858 -9.982 1.00 54.75 79 ALA A CA 1
ATOM 612 C C . ALA A 1 79 ? 13.393 -9.117 -9.383 1.00 54.75 79 ALA A C 1
ATOM 614 O O . ALA A 1 79 ? 12.734 -10.028 -8.890 1.00 54.75 79 ALA A O 1
ATOM 615 N N . HIS A 1 80 ? 14.723 -9.193 -9.456 1.00 50.31 80 HIS A N 1
ATOM 616 C CA . HIS A 1 8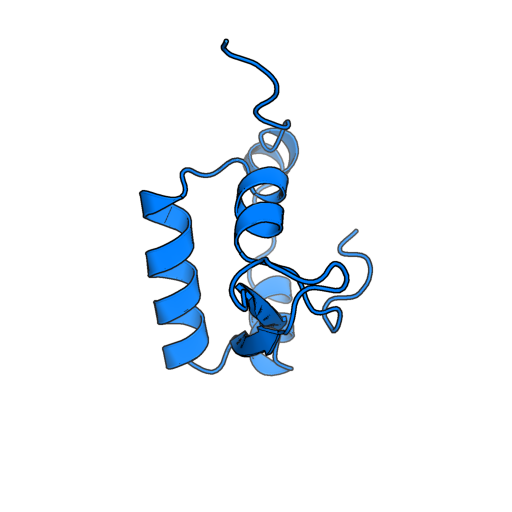0 ? 15.502 -10.161 -8.690 1.00 50.31 80 HIS A CA 1
ATOM 617 C C . HIS A 1 80 ? 15.717 -9.639 -7.258 1.00 50.31 80 HIS A C 1
ATOM 619 O O . HIS A 1 80 ? 15.930 -8.437 -7.065 1.00 50.31 80 HIS A O 1
ATOM 625 N N . PRO A 1 81 ? 15.649 -10.514 -6.239 1.00 45.62 81 PRO A N 1
ATOM 626 C CA . PRO A 1 81 ? 15.662 -10.105 -4.842 1.00 45.62 81 PRO A CA 1
ATOM 627 C C . PRO A 1 81 ? 16.999 -9.455 -4.467 1.00 45.62 81 PRO A C 1
ATOM 629 O O . PRO A 1 81 ? 18.072 -9.988 -4.745 1.00 45.62 81 PRO A O 1
ATOM 632 N N . LEU A 1 82 ? 16.926 -8.305 -3.791 1.00 49.12 82 LEU A N 1
ATOM 633 C CA . LEU A 1 82 ? 18.050 -7.694 -3.075 1.00 49.12 82 LEU A CA 1
ATOM 634 C C . LEU A 1 82 ? 18.418 -8.585 -1.874 1.00 49.12 82 LEU A C 1
ATOM 636 O O . LEU A 1 82 ? 18.029 -8.301 -0.740 1.00 49.12 82 LEU A O 1
ATOM 640 N N . GLU A 1 83 ? 19.131 -9.682 -2.116 1.00 47.34 83 GLU A N 1
ATOM 641 C CA . GLU A 1 83 ? 19.839 -10.417 -1.071 1.00 47.34 83 GLU A CA 1
ATOM 642 C C . GLU A 1 83 ? 21.266 -9.879 -0.912 1.00 47.34 83 GLU A C 1
ATOM 644 O O . GLU A 1 83 ? 22.017 -9.747 -1.874 1.00 47.34 83 GLU A O 1
ATOM 649 N N . ALA A 1 84 ? 21.603 -9.613 0.353 1.00 46.22 84 ALA A N 1
ATOM 650 C CA . ALA A 1 84 ? 22.939 -9.494 0.928 1.00 46.22 84 ALA A CA 1
ATOM 651 C C . ALA A 1 84 ? 23.857 -8.369 0.410 1.00 46.22 84 ALA A C 1
ATOM 653 O O . ALA A 1 84 ? 24.667 -8.566 -0.489 1.00 46.22 84 ALA A O 1
ATOM 654 N N . ILE A 1 85 ? 23.878 -7.248 1.140 1.00 37.38 85 ILE A N 1
ATOM 655 C CA . ILE A 1 85 ? 25.158 -6.629 1.508 1.00 37.38 85 ILE A CA 1
ATOM 656 C C . ILE A 1 85 ? 25.147 -6.422 3.025 1.00 37.38 85 ILE A C 1
ATOM 658 O O . ILE A 1 85 ? 24.251 -5.777 3.571 1.00 37.38 85 ILE A O 1
ATOM 662 N N . ILE A 1 86 ? 26.115 -7.101 3.638 1.00 44.69 86 ILE A N 1
ATOM 663 C CA . ILE A 1 86 ? 26.545 -7.086 5.040 1.00 44.69 86 ILE A CA 1
ATOM 664 C C . ILE A 1 86 ? 26.878 -5.660 5.485 1.00 44.69 86 ILE A C 1
ATOM 666 O O . ILE A 1 86 ? 27.478 -4.926 4.667 1.00 44.69 86 ILE A O 1
#

Secondary structure (DSSP, 8-state):
--S-TTS-EEHHHHHHHHT--HHHHHHHHHHHHHTTSEEEEEEPPSSTTSPPEEEEEE-HHHHHHHHHSPPPHHHHHT--------

Radius of gyration: 13.83 Å; Cα contacts (8 Å, |Δi|>4): 89; chains: 1; bounding box: 38×23×40 Å

Mean predicted aligned error: 8.18 Å

Nearest PDB structures (foldseek):
  3r0a-assembly1_A  TM=7.766E-01  e=7.844E-03  Methanosarcina mazei
  6xjf-assembly3_C  TM=7.893E-01  e=2.538E-02  Pyrococcus furiosus DSM 3638
  6xjf-assembly4_D  TM=7.756E-01  e=2.538E-02  Pyrococcus furiosus DSM 3638
  6pln-assembly2_B  TM=7.475E-01  e=1.716E-02  Pyrococcus furiosus
  6cmv-assembly3_F  TM=7.078E-01  e=1.955E-02  Sulfolobus acidocaldarius

pLDDT: mean 80.92, std 16.71, range [37.38, 97.12]

Solvent-accessible surface area (backbone atoms only — not comparable to full-atom values): 5151 Å² total; per-residue (Å²): 130,82,81,58,62,76,49,75,40,40,59,70,54,49,31,43,61,62,50,48,57,61,89,57,47,54,63,48,52,54,50,37,34,78,69,56,25,30,47,77,45,78,40,76,51,91,61,83,92,56,73,65,40,57,28,38,27,48,30,76,59,26,50,50,52,46,67,78,52,64,75,55,70,73,62,63,70,62,33,55,68,89,72,85,83,132

InterPro domains:
  IPR005149 Transcription regulator PadR, N-terminal [PF03551] (10-64)
  IPR036388 Winged helix-like DNA-binding domain superfamily [G3DSA:1.10.10.10] (1-71)
  IPR036390 Winged helix DNA-binding domain superfamily [SSF46785] (9-74)

Foldseek 3Di:
DPPDLQDWDFQVVVCQQQVDDSVPSVVVQVVCVVVVQKDWDFDDDPDPDDGTTIIIHGDPVVVVVCVVPPDDPVSNVPSHGPDDDD

Organism: NCBI:txid765888

Sequence (86 aa):
MLEEPDAWRHGYELVRLAGVKSGTLYPLLIRLEGQGYLEAEWQQPVEGGRPPRHAYRLTVAGVQLAHDNPPDPVTAAGAHPLEAII